Protein AF-A0A1M3P9X8-F1 (afdb_monomer)

Foldseek 3Di:
DDDDDPPAAPDLVVLLVVLLVVVLVCVVDPPDDDDDDDPVCAEPVLLSQLLVCVLVVNPQSNVVSCVPPNVCHNPDPNSSVSSVPHDNVSSCVSNPDDD

Structure (mmCIF, N/CA/C/O backbone):
data_AF-A0A1M3P9X8-F1
#
_entry.id   AF-A0A1M3P9X8-F1
#
loop_
_atom_site.group_PDB
_atom_site.id
_atom_site.type_symbol
_atom_site.label_atom_id
_atom_site.label_alt_id
_atom_site.label_comp_id
_atom_site.label_asym_id
_atom_site.label_entity_id
_atom_site.label_seq_id
_atom_site.pdbx_PDB_ins_code
_atom_site.Cartn_x
_atom_site.Cartn_y
_atom_site.Cartn_z
_atom_site.occupancy
_atom_site.B_iso_or_equiv
_atom_site.auth_seq_id
_atom_site.auth_comp_id
_atom_site.auth_asym_id
_atom_site.auth_atom_id
_atom_site.pdbx_PDB_model_num
ATOM 1 N N . MET A 1 1 ? 11.753 1.676 11.491 1.00 42.94 1 MET A N 1
ATOM 2 C CA . MET A 1 1 ? 11.979 2.109 10.096 1.00 42.94 1 MET A CA 1
ATOM 3 C C . MET A 1 1 ? 12.417 0.875 9.329 1.00 42.94 1 MET A C 1
ATOM 5 O O . MET A 1 1 ? 13.466 0.348 9.657 1.00 42.94 1 MET A O 1
ATOM 9 N N . PHE A 1 2 ? 11.588 0.350 8.425 1.00 41.41 2 PHE A N 1
ATOM 10 C CA . PHE A 1 2 ? 11.976 -0.777 7.569 1.00 41.41 2 PHE A CA 1
ATOM 11 C C . PHE A 1 2 ? 12.897 -0.240 6.457 1.00 41.41 2 PHE A C 1
ATOM 13 O O . PHE A 1 2 ? 12.460 0.657 5.727 1.00 41.41 2 PHE A O 1
ATOM 20 N N . PRO A 1 3 ? 14.166 -0.682 6.359 1.00 47.69 3 PRO A N 1
ATOM 21 C CA . PRO A 1 3 ? 15.078 -0.213 5.327 1.00 47.69 3 PRO A CA 1
ATOM 22 C C . PRO A 1 3 ? 14.824 -1.000 4.039 1.00 47.69 3 PRO A C 1
ATOM 24 O O . PRO A 1 3 ? 15.336 -2.094 3.860 1.00 47.69 3 PRO A O 1
ATOM 27 N N . VAL A 1 4 ? 14.010 -0.434 3.154 1.00 46.47 4 VAL A N 1
ATOM 28 C CA . VAL A 1 4 ? 13.938 -0.841 1.745 1.00 46.47 4 VAL A CA 1
ATOM 29 C C . VAL A 1 4 ? 14.617 0.273 0.951 1.00 46.47 4 VAL A C 1
ATOM 31 O O . VAL A 1 4 ? 14.326 1.450 1.197 1.00 46.47 4 VAL A O 1
ATOM 34 N N . GLU A 1 5 ? 15.557 -0.081 0.073 1.00 46.25 5 GLU A N 1
ATOM 35 C CA . GLU A 1 5 ? 16.272 0.866 -0.793 1.00 46.25 5 GLU A CA 1
ATOM 36 C C . GLU A 1 5 ? 15.298 1.714 -1.633 1.00 46.25 5 GLU A C 1
ATOM 38 O O . GLU A 1 5 ? 14.220 1.257 -2.023 1.00 46.25 5 GLU A O 1
ATOM 43 N N . ASP A 1 6 ? 15.658 2.978 -1.892 1.00 51.25 6 ASP A N 1
ATOM 44 C CA . ASP A 1 6 ? 14.832 3.887 -2.697 1.00 51.25 6 ASP A CA 1
ATOM 45 C C . ASP A 1 6 ? 14.611 3.296 -4.110 1.00 51.25 6 ASP A C 1
ATOM 47 O O . ASP A 1 6 ? 15.531 2.770 -4.730 1.00 51.25 6 ASP A O 1
ATOM 51 N N . PHE A 1 7 ? 13.375 3.391 -4.616 1.00 50.00 7 PHE A N 1
ATOM 52 C CA . PHE A 1 7 ? 12.900 2.878 -5.920 1.00 50.00 7 PHE A CA 1
ATOM 53 C C . PHE A 1 7 ? 12.807 1.353 -6.097 1.00 50.00 7 PHE A C 1
ATOM 55 O O . PHE A 1 7 ? 12.199 0.907 -7.075 1.00 50.00 7 PHE A O 1
ATOM 62 N N . ALA A 1 8 ? 13.305 0.549 -5.156 1.00 59.50 8 ALA A N 1
ATOM 63 C CA . ALA A 1 8 ? 13.087 -0.893 -5.173 1.00 59.50 8 ALA A CA 1
ATOM 64 C C . ALA A 1 8 ? 11.656 -1.234 -4.726 1.00 59.50 8 ALA A C 1
ATOM 66 O O . ALA A 1 8 ? 11.110 -0.645 -3.787 1.00 59.50 8 ALA A O 1
ATOM 67 N N . ALA A 1 9 ? 11.032 -2.192 -5.411 1.00 62.44 9 ALA A N 1
ATOM 68 C CA . ALA A 1 9 ? 9.860 -2.851 -4.860 1.00 62.44 9 ALA A CA 1
ATOM 69 C C . ALA A 1 9 ? 10.339 -3.791 -3.739 1.00 62.44 9 ALA A C 1
ATOM 71 O O . ALA A 1 9 ? 11.285 -4.546 -3.979 1.00 62.44 9 ALA A O 1
ATOM 72 N N . PRO A 1 10 ? 9.740 -3.750 -2.535 1.00 74.06 10 PRO A N 1
ATOM 73 C CA . PRO A 1 10 ? 10.015 -4.753 -1.515 1.00 74.06 10 PRO A CA 1
ATOM 74 C C . PRO A 1 10 ? 9.698 -6.145 -2.061 1.00 74.06 10 PRO A C 1
ATOM 76 O O . PRO A 1 10 ? 8.847 -6.295 -2.949 1.00 74.06 10 PRO A O 1
ATOM 79 N N . ALA A 1 11 ? 10.352 -7.165 -1.510 1.00 80.25 11 ALA A N 1
ATOM 80 C CA . ALA A 1 11 ? 9.961 -8.536 -1.805 1.00 80.25 11 ALA A CA 1
ATOM 81 C C . ALA A 1 11 ? 8.468 -8.741 -1.449 1.00 80.25 11 ALA A C 1
ATOM 83 O O . ALA A 1 11 ? 7.958 -8.069 -0.543 1.00 80.25 11 ALA A O 1
ATOM 84 N N . PRO A 1 12 ? 7.726 -9.623 -2.147 1.00 81.94 12 PRO A N 1
ATOM 85 C CA . PRO A 1 12 ? 6.285 -9.777 -1.920 1.00 81.94 12 PRO A CA 1
ATOM 86 C C . PRO A 1 12 ? 5.909 -10.056 -0.456 1.00 81.94 12 PRO A C 1
ATOM 88 O O . PRO A 1 12 ? 4.913 -9.536 0.049 1.00 81.94 12 PRO A O 1
ATOM 91 N N . ASP A 1 13 ? 6.730 -10.829 0.250 1.00 83.62 13 ASP A N 1
ATOM 92 C CA . ASP A 1 13 ? 6.562 -11.147 1.666 1.00 83.62 13 ASP A CA 1
ATOM 93 C C . ASP A 1 13 ? 6.847 -9.945 2.581 1.00 83.62 13 ASP A C 1
ATOM 95 O O . ASP A 1 13 ? 6.114 -9.711 3.546 1.00 83.62 13 ASP A O 1
ATOM 99 N N . GLU A 1 14 ? 7.862 -9.137 2.271 1.00 85.50 14 GLU A N 1
ATOM 100 C CA . GLU A 1 14 ? 8.116 -7.869 2.964 1.00 85.50 14 GLU A CA 1
ATOM 101 C C . GLU A 1 14 ? 6.966 -6.879 2.762 1.00 85.50 14 GLU A C 1
ATOM 103 O O . GLU A 1 14 ? 6.549 -6.205 3.709 1.00 85.50 14 GLU A O 1
ATOM 108 N N . PHE A 1 15 ? 6.409 -6.820 1.550 1.00 89.00 15 PHE A N 1
ATOM 109 C CA . PHE A 1 15 ? 5.267 -5.968 1.245 1.00 89.00 15 PHE A CA 1
ATOM 110 C C . PHE A 1 15 ? 4.019 -6.393 2.025 1.00 89.00 15 PHE A C 1
ATOM 112 O O . PHE A 1 15 ? 3.364 -5.554 2.649 1.00 89.00 15 PHE A O 1
ATOM 119 N N . ALA A 1 16 ? 3.735 -7.696 2.078 1.00 90.75 16 ALA A N 1
ATOM 120 C CA . ALA A 1 16 ? 2.642 -8.245 2.876 1.00 90.75 16 ALA A CA 1
ATOM 121 C C . ALA A 1 16 ? 2.801 -7.917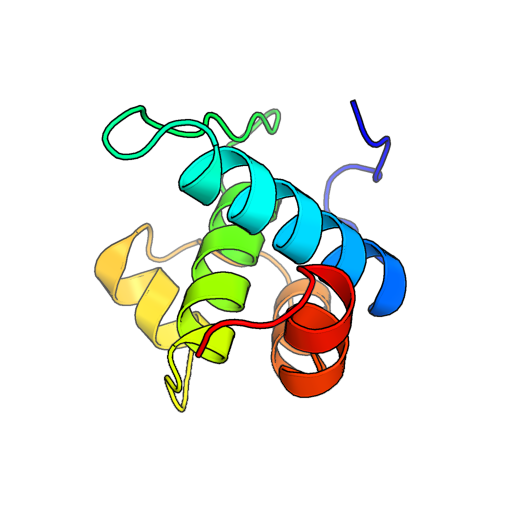 4.373 1.00 90.75 16 ALA A C 1
ATOM 123 O O . ALA A 1 16 ? 1.856 -7.448 5.015 1.00 90.75 16 ALA A O 1
ATOM 124 N N . ARG A 1 17 ? 4.013 -8.074 4.928 1.00 89.00 17 ARG A N 1
ATOM 125 C CA . ARG A 1 17 ? 4.318 -7.717 6.327 1.00 89.00 17 ARG A CA 1
ATOM 126 C C . ARG A 1 17 ? 4.130 -6.227 6.600 1.00 89.00 17 ARG A C 1
ATOM 128 O O . ARG A 1 17 ? 3.607 -5.868 7.658 1.00 89.00 17 ARG A O 1
ATOM 135 N N . LEU A 1 18 ? 4.537 -5.366 5.665 1.00 88.31 18 LEU A N 1
ATOM 136 C CA . LEU A 1 18 ? 4.331 -3.921 5.754 1.00 88.31 18 LEU A CA 1
ATOM 137 C C . LEU A 1 18 ? 2.838 -3.582 5.817 1.00 88.31 18 LEU A C 1
ATOM 139 O O . LEU A 1 18 ? 2.421 -2.854 6.718 1.00 88.31 18 LEU A O 1
ATOM 143 N N . LEU A 1 19 ? 2.031 -4.129 4.906 1.00 91.94 19 LEU A N 1
ATOM 144 C CA . LEU A 1 19 ? 0.583 -3.899 4.884 1.00 91.94 19 LEU A CA 1
ATOM 145 C C . LEU A 1 19 ? -0.087 -4.409 6.161 1.00 91.94 19 LEU A C 1
ATOM 147 O O . LEU A 1 19 ? -0.889 -3.692 6.759 1.00 91.94 19 LEU A O 1
ATOM 151 N N . ALA A 1 20 ? 0.305 -5.588 6.647 1.00 91.56 20 ALA A N 1
ATOM 152 C CA . ALA A 1 20 ? -0.198 -6.111 7.911 1.00 91.56 20 ALA A CA 1
ATOM 153 C C . ALA A 1 20 ? 0.148 -5.191 9.096 1.00 91.56 20 ALA A C 1
ATOM 155 O O . ALA A 1 20 ? -0.678 -4.977 9.982 1.00 91.56 20 ALA A O 1
ATOM 156 N N . ALA A 1 21 ? 1.355 -4.616 9.130 1.00 88.12 21 ALA A N 1
ATOM 157 C CA . ALA A 1 21 ? 1.742 -3.652 10.160 1.00 88.12 21 ALA A CA 1
ATOM 158 C C . ALA A 1 21 ? 0.918 -2.356 10.084 1.00 88.12 21 ALA A C 1
ATOM 160 O O . ALA A 1 21 ? 0.460 -1.868 11.118 1.00 88.12 21 ALA A O 1
ATOM 161 N N . VAL A 1 22 ? 0.680 -1.835 8.875 1.00 88.56 22 VAL A N 1
ATOM 162 C CA . VAL A 1 22 ? -0.179 -0.661 8.644 1.00 88.56 22 VAL A CA 1
ATOM 163 C C . VAL A 1 22 ? -1.605 -0.931 9.128 1.00 88.56 22 VAL A C 1
ATOM 165 O O . VAL A 1 22 ? -2.140 -0.145 9.906 1.00 88.56 22 VAL A O 1
ATOM 168 N N . LEU A 1 23 ? -2.197 -2.067 8.754 1.00 90.19 23 LEU A N 1
ATOM 169 C CA . LEU A 1 23 ? -3.554 -2.441 9.163 1.00 90.19 23 LEU A CA 1
ATOM 170 C C . LEU A 1 23 ? -3.686 -2.606 10.679 1.00 90.19 23 LEU A C 1
ATOM 172 O O . LEU A 1 23 ? -4.649 -2.118 11.270 1.00 90.19 23 LEU A O 1
ATOM 176 N N . ARG A 1 24 ? -2.706 -3.238 11.336 1.00 89.12 24 ARG A N 1
ATOM 177 C CA . ARG A 1 24 ? -2.686 -3.336 12.804 1.00 89.12 24 ARG A CA 1
ATOM 178 C C . ARG A 1 24 ? -2.603 -1.961 13.465 1.00 89.12 24 ARG A C 1
ATOM 180 O O . ARG A 1 24 ? -3.306 -1.727 14.442 1.00 89.12 24 ARG A O 1
ATOM 187 N N . ALA A 1 25 ? -1.794 -1.048 12.924 1.00 86.19 25 ALA A N 1
ATOM 188 C CA . ALA A 1 25 ? -1.705 0.320 13.432 1.00 86.19 25 ALA A CA 1
ATOM 189 C C . ALA A 1 25 ? -3.036 1.077 13.275 1.00 86.19 25 ALA A C 1
ATOM 191 O O . ALA A 1 25 ? -3.489 1.709 14.227 1.00 86.19 25 ALA A O 1
ATOM 192 N N . MET A 1 26 ? -3.701 0.950 12.120 1.00 85.88 26 MET A N 1
ATOM 193 C CA . MET A 1 26 ? -5.029 1.535 11.882 1.00 85.88 26 MET A CA 1
ATOM 194 C C . MET A 1 26 ? -6.086 0.977 12.845 1.00 85.88 26 MET A C 1
ATOM 196 O O . MET A 1 26 ? -6.902 1.735 13.364 1.00 85.88 26 MET A O 1
ATOM 200 N N . ARG A 1 27 ? -6.060 -0.336 13.121 1.00 86.69 27 ARG A N 1
ATOM 201 C CA . ARG A 1 27 ? -6.974 -0.985 14.081 1.00 86.69 27 ARG A CA 1
ATOM 202 C C . ARG A 1 27 ? -6.715 -0.562 15.526 1.00 86.69 27 ARG A C 1
ATOM 204 O O . ARG A 1 27 ? -7.663 -0.423 16.289 1.00 86.69 27 ARG A O 1
ATOM 211 N N . ALA A 1 28 ? -5.454 -0.369 15.907 1.00 85.62 28 ALA A N 1
ATOM 212 C CA . ALA A 1 28 ? -5.086 0.027 17.266 1.00 85.62 28 ALA A CA 1
ATOM 213 C C . ALA A 1 28 ? -5.492 1.472 17.601 1.00 85.62 28 ALA A C 1
ATOM 215 O O . ALA A 1 28 ? -5.690 1.796 18.770 1.00 85.62 28 ALA A O 1
ATOM 216 N N . ALA A 1 29 ? -5.614 2.335 16.590 1.00 82.31 29 ALA A N 1
ATOM 217 C CA . ALA A 1 29 ? -5.945 3.745 16.755 1.00 82.31 29 ALA A CA 1
ATOM 218 C C . ALA A 1 29 ? -6.942 4.220 15.680 1.00 82.31 29 ALA A C 1
ATOM 220 O O . ALA A 1 29 ? -6.578 5.003 14.795 1.00 82.31 29 ALA A O 1
ATOM 221 N N . PRO A 1 30 ? -8.205 3.756 15.734 1.00 80.88 30 PRO A N 1
ATOM 222 C CA . PRO A 1 30 ? -9.210 4.144 14.755 1.00 80.88 30 PRO A CA 1
ATOM 223 C C . PRO A 1 30 ? -9.409 5.666 14.766 1.00 80.88 30 PRO A C 1
ATOM 225 O O . PRO A 1 30 ? -9.585 6.278 15.817 1.00 80.88 30 PRO A O 1
ATOM 228 N N . GLY A 1 31 ? -9.365 6.283 13.583 1.00 71.06 31 GLY A N 1
ATOM 229 C CA . GLY A 1 31 ? -9.531 7.730 13.406 1.00 71.06 31 GLY A CA 1
ATOM 230 C C . GLY A 1 31 ? -8.245 8.559 13.486 1.00 71.06 31 GLY A C 1
ATOM 231 O O . GLY A 1 31 ? -8.293 9.750 13.182 1.00 71.06 31 GLY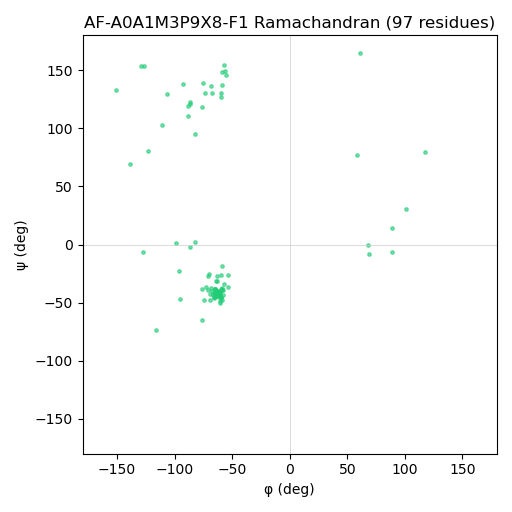 A O 1
ATOM 232 N N . LEU A 1 32 ? -7.095 7.962 13.829 1.00 68.56 32 LEU A N 1
ATOM 233 C CA . LEU A 1 32 ? -5.800 8.637 13.718 1.00 68.56 32 LEU A CA 1
ATOM 234 C C . LEU A 1 32 ? -5.132 8.342 12.363 1.00 68.56 32 LEU A C 1
ATOM 236 O O . LEU A 1 32 ? -5.149 7.198 11.901 1.00 68.56 32 LEU A O 1
ATOM 240 N N . PRO A 1 33 ? -4.523 9.349 11.709 1.00 67.31 33 PRO A N 1
ATOM 241 C CA . PRO A 1 33 ? -3.829 9.141 10.447 1.00 67.31 33 PRO A CA 1
ATOM 242 C C . PRO A 1 33 ? -2.561 8.303 10.651 1.00 67.31 33 PRO A C 1
ATOM 244 O O . PRO A 1 33 ? -1.766 8.552 11.558 1.00 67.31 33 PRO A O 1
ATOM 247 N N . VAL A 1 34 ? -2.332 7.338 9.759 1.00 68.94 34 VAL A N 1
ATOM 248 C CA . VAL A 1 34 ? -1.057 6.615 9.680 1.00 68.94 34 VAL A CA 1
ATOM 249 C C . VAL A 1 34 ? -0.121 7.372 8.743 1.00 68.94 34 VAL A C 1
ATOM 251 O O . VAL A 1 34 ? -0.404 7.531 7.557 1.00 68.94 34 VAL A O 1
ATOM 254 N N . HIS A 1 35 ? 1.018 7.826 9.264 1.00 66.69 35 HIS A N 1
ATOM 255 C CA . HIS A 1 35 ? 2.041 8.483 8.455 1.00 66.69 35 HIS A CA 1
ATOM 256 C C . HIS A 1 35 ? 2.996 7.468 7.825 1.00 66.69 35 HIS A C 1
ATOM 258 O O . HIS A 1 35 ? 3.679 6.713 8.517 1.00 66.69 35 HIS A O 1
ATOM 264 N N . ILE A 1 36 ? 3.093 7.508 6.496 1.00 65.88 36 ILE A N 1
ATOM 265 C CA . ILE A 1 36 ? 4.023 6.696 5.707 1.00 65.88 36 ILE A CA 1
ATOM 266 C C . ILE A 1 36 ? 5.076 7.635 5.121 1.00 65.88 36 ILE A C 1
ATOM 268 O O . ILE A 1 36 ? 4.818 8.377 4.176 1.00 65.88 36 ILE A O 1
ATOM 272 N N . GLY A 1 37 ? 6.265 7.634 5.721 1.00 51.00 37 GLY A N 1
ATOM 273 C CA . GLY A 1 37 ? 7.390 8.448 5.269 1.00 51.00 37 GLY A CA 1
ATOM 274 C C . GLY A 1 37 ? 8.217 7.746 4.190 1.00 51.00 37 GLY A C 1
ATOM 275 O O . GLY A 1 37 ? 8.807 6.696 4.438 1.00 51.00 37 GLY A O 1
ATOM 276 N N . CYS A 1 38 ? 8.324 8.364 3.016 1.00 59.44 38 CYS A N 1
ATOM 277 C CA . CYS A 1 38 ? 9.373 8.126 2.021 1.00 59.44 38 CYS A CA 1
ATOM 278 C C . CYS A 1 38 ? 9.965 9.484 1.629 1.00 59.44 38 CYS A C 1
ATOM 280 O O . CYS A 1 38 ? 9.261 10.489 1.703 1.00 59.44 38 CYS A O 1
ATOM 282 N N . ARG A 1 39 ? 11.225 9.528 1.182 1.00 49.09 39 ARG A N 1
ATOM 283 C CA . ARG A 1 39 ? 11.922 10.769 0.799 1.00 49.09 39 ARG A CA 1
ATOM 284 C C . ARG A 1 39 ? 11.165 11.625 -0.236 1.00 49.09 39 ARG A C 1
ATOM 286 O O . ARG A 1 39 ? 11.345 12.835 -0.224 1.00 49.09 39 ARG A O 1
ATOM 293 N N . ALA A 1 40 ? 10.312 11.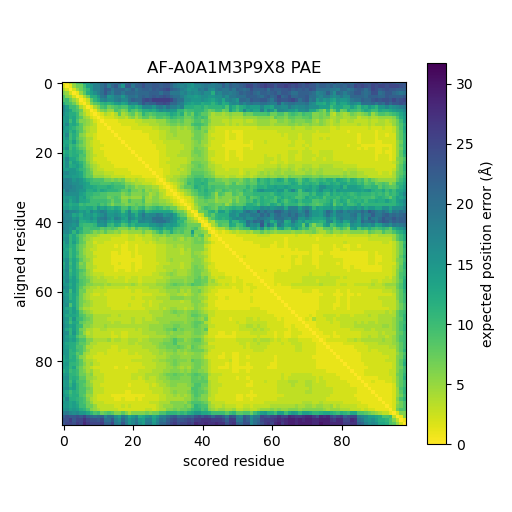020 -1.074 1.00 55.09 40 ALA A N 1
ATOM 294 C CA . ALA A 1 40 ? 9.530 11.708 -2.115 1.00 55.09 40 ALA A CA 1
ATOM 295 C C . ALA A 1 40 ? 8.006 11.437 -2.096 1.00 55.09 40 ALA A C 1
ATOM 297 O O . ALA A 1 40 ? 7.274 12.040 -2.870 1.00 55.09 40 ALA A O 1
ATOM 298 N N . GLY A 1 41 ? 7.504 10.525 -1.252 1.00 58.50 41 GLY A N 1
ATOM 299 C CA . GLY A 1 41 ? 6.061 10.249 -1.121 1.00 58.50 41 GLY A CA 1
ATOM 300 C C . GLY A 1 41 ? 5.346 9.583 -2.314 1.00 58.50 41 GLY A C 1
ATOM 301 O O . GLY A 1 41 ? 4.161 9.308 -2.198 1.00 58.50 41 GLY A O 1
ATOM 302 N N . LEU A 1 42 ? 6.018 9.271 -3.429 1.00 59.38 42 LEU A N 1
ATOM 303 C CA . LEU A 1 42 ? 5.370 8.721 -4.636 1.00 59.38 42 LEU A CA 1
ATOM 304 C C . LEU A 1 42 ? 5.408 7.181 -4.709 1.00 59.38 42 LEU A C 1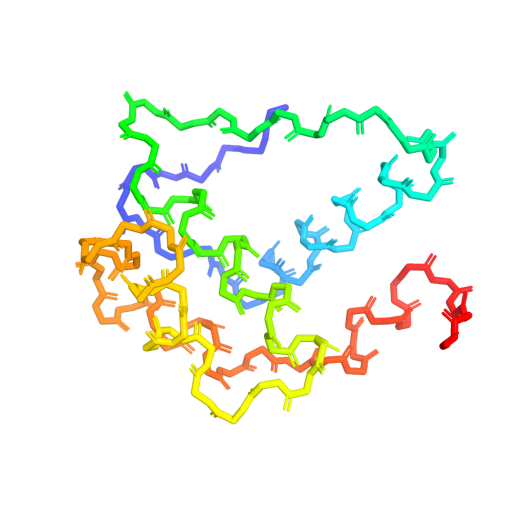
ATOM 306 O O . LEU A 1 42 ? 4.377 6.544 -4.931 1.00 59.38 42 LEU A O 1
ATOM 310 N N . GLY A 1 43 ? 6.567 6.567 -4.454 1.00 69.56 43 GLY A N 1
ATOM 311 C CA . GLY A 1 43 ? 6.745 5.117 -4.578 1.00 69.56 43 GLY A CA 1
ATOM 312 C C . GLY A 1 43 ? 6.133 4.322 -3.430 1.00 69.56 43 GLY A C 1
ATOM 313 O O . GLY A 1 43 ? 5.178 3.577 -3.622 1.00 69.56 43 GLY A O 1
ATOM 314 N N . ARG A 1 44 ? 6.652 4.482 -2.205 1.00 77.00 44 ARG A N 1
ATOM 315 C CA . ARG A 1 44 ? 6.212 3.677 -1.046 1.00 77.00 44 ARG A CA 1
ATOM 316 C C . ARG A 1 44 ? 4.792 4.006 -0.589 1.00 77.00 44 ARG A C 1
ATOM 318 O O . ARG A 1 44 ? 4.026 3.088 -0.325 1.00 77.00 44 ARG A O 1
ATOM 325 N N . THR A 1 45 ? 4.424 5.284 -0.526 1.00 84.81 45 THR A N 1
ATOM 326 C CA . THR A 1 45 ? 3.057 5.682 -0.152 1.00 84.81 45 THR A CA 1
ATOM 327 C C . THR A 1 45 ? 2.055 5.226 -1.209 1.00 84.81 45 THR A C 1
ATOM 329 O O . THR A 1 45 ? 1.058 4.602 -0.859 1.00 84.81 45 THR A O 1
ATOM 332 N N . GLY A 1 46 ? 2.364 5.429 -2.496 1.00 88.69 46 GLY A N 1
ATOM 333 C CA . GLY A 1 46 ? 1.552 4.919 -3.601 1.00 88.69 46 GLY A CA 1
ATOM 334 C C . GLY A 1 46 ? 1.396 3.397 -3.571 1.00 88.69 46 GLY A C 1
ATOM 335 O O . GLY A 1 46 ? 0.285 2.899 -3.718 1.00 88.69 46 GLY A O 1
ATOM 336 N N . MET A 1 47 ? 2.473 2.650 -3.300 1.00 91.19 47 MET A N 1
ATOM 337 C CA . MET A 1 47 ? 2.392 1.196 -3.134 1.00 91.19 47 MET A CA 1
ATOM 338 C C . MET A 1 47 ? 1.503 0.791 -1.965 1.00 91.19 47 MET A C 1
ATOM 340 O O . MET A 1 47 ? 0.679 -0.097 -2.138 1.00 91.19 47 MET A O 1
ATOM 344 N N . VAL A 1 48 ? 1.627 1.422 -0.792 1.00 91.19 48 VAL A N 1
ATOM 345 C CA . VAL A 1 48 ? 0.764 1.072 0.346 1.00 91.19 48 VAL A CA 1
ATOM 346 C C . VAL A 1 48 ? -0.702 1.350 0.024 1.00 91.19 48 VAL A C 1
ATOM 348 O O . VAL A 1 48 ? -1.536 0.491 0.284 1.00 91.19 48 VAL A O 1
ATOM 351 N N . ILE A 1 49 ? -1.022 2.488 -0.598 1.00 92.25 49 ILE A N 1
ATOM 352 C CA . ILE A 1 49 ? -2.400 2.803 -1.009 1.00 92.25 49 ILE A CA 1
ATOM 353 C C . ILE A 1 49 ? -2.919 1.761 -2.010 1.00 92.25 49 ILE A C 1
ATOM 355 O O . ILE A 1 49 ? -4.021 1.247 -1.831 1.00 92.25 49 ILE A O 1
ATOM 359 N N . ALA A 1 50 ? -2.114 1.381 -3.004 1.00 94.6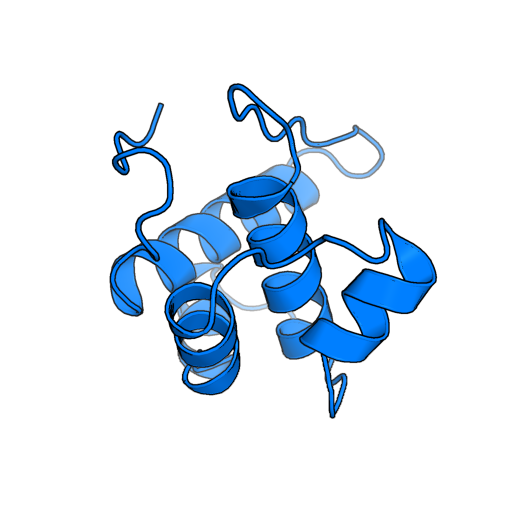9 50 ALA A N 1
ATOM 360 C CA . ALA A 1 50 ? -2.486 0.353 -3.974 1.00 94.69 50 ALA A CA 1
ATOM 361 C C . ALA A 1 50 ? -2.650 -1.032 -3.327 1.00 94.69 50 ALA A C 1
ATOM 363 O O . ALA A 1 50 ? -3.600 -1.750 -3.629 1.00 94.69 50 ALA A O 1
ATOM 364 N N . GLY A 1 51 ? -1.773 -1.397 -2.392 1.00 95.38 51 GLY A N 1
ATOM 365 C CA . GLY A 1 51 ? -1.898 -2.622 -1.605 1.00 95.38 51 GLY A CA 1
ATOM 366 C C . GLY A 1 51 ? -3.195 -2.648 -0.798 1.00 95.38 51 GLY A C 1
ATOM 367 O O . GLY A 1 51 ? -3.929 -3.628 -0.859 1.00 95.38 51 GLY A O 1
ATOM 368 N N . LEU A 1 52 ? -3.533 -1.553 -0.113 1.00 94.19 52 LEU A N 1
ATOM 369 C CA . LEU A 1 52 ? -4.797 -1.423 0.620 1.00 94.19 52 LEU A CA 1
ATOM 370 C C . LEU A 1 52 ? -6.019 -1.485 -0.311 1.00 94.19 52 LEU A C 1
ATOM 372 O O . LEU A 1 52 ? -6.988 -2.159 0.024 1.00 94.19 52 LEU A O 1
ATOM 376 N N . ALA A 1 53 ? -5.969 -0.855 -1.489 1.00 95.69 53 ALA A N 1
ATOM 377 C CA . ALA A 1 53 ? -7.036 -0.946 -2.488 1.00 95.69 53 ALA A CA 1
ATOM 378 C C . ALA A 1 53 ? -7.252 -2.394 -2.958 1.00 95.69 53 ALA A C 1
ATOM 380 O O . ALA A 1 53 ? -8.389 -2.855 -3.052 1.00 95.69 53 ALA A O 1
ATOM 381 N N . ARG A 1 54 ? -6.166 -3.146 -3.175 1.00 95.81 54 ARG A N 1
ATOM 382 C CA . ARG A 1 54 ? -6.241 -4.572 -3.514 1.00 95.81 54 ARG A CA 1
ATOM 383 C C . ARG A 1 54 ? -6.865 -5.397 -2.392 1.00 95.81 54 ARG A C 1
ATOM 385 O O . ARG A 1 54 ? -7.718 -6.234 -2.665 1.00 95.81 54 ARG A O 1
ATOM 392 N N . LEU A 1 55 ? -6.471 -5.149 -1.142 1.00 95.06 55 LEU A N 1
ATOM 393 C CA . LEU A 1 55 ? -7.061 -5.807 0.032 1.00 95.06 55 LEU A CA 1
ATOM 394 C C . LEU A 1 55 ? -8.547 -5.466 0.209 1.00 95.06 55 LEU A C 1
ATOM 396 O O . LEU A 1 55 ? -9.292 -6.276 0.750 1.00 95.06 55 LEU A O 1
ATOM 400 N N . ALA A 1 56 ? -8.980 -4.301 -0.275 1.00 93.38 56 ALA A N 1
ATOM 401 C CA . ALA A 1 56 ? -10.380 -3.888 -0.320 1.00 93.38 56 ALA A CA 1
ATOM 402 C C . ALA A 1 56 ? -11.163 -4.458 -1.524 1.00 93.38 56 ALA A C 1
ATOM 404 O O . ALA A 1 56 ? -12.342 -4.150 -1.679 1.00 93.38 56 ALA A O 1
ATOM 405 N N . GLY A 1 57 ? -10.535 -5.280 -2.374 1.00 94.56 57 GLY A N 1
ATOM 406 C CA . GLY A 1 57 ? -11.189 -5.939 -3.509 1.00 94.56 57 GLY A CA 1
ATOM 407 C C . GLY A 1 57 ? -11.195 -5.139 -4.815 1.00 94.56 57 GLY A C 1
ATOM 408 O O . GLY A 1 57 ? -11.926 -5.498 -5.737 1.00 94.56 57 GLY A O 1
ATOM 409 N N . GLU A 1 58 ? -10.397 -4.075 -4.931 1.00 96.12 58 GLU A N 1
ATOM 410 C CA . GLU A 1 58 ? -10.270 -3.330 -6.187 1.00 96.12 58 GLU A CA 1
ATOM 411 C C . GLU A 1 58 ? -9.586 -4.183 -7.270 1.00 96.12 58 GLU A C 1
ATOM 413 O O . GLU A 1 58 ? -8.517 -4.760 -7.049 1.00 96.12 58 GLU A O 1
ATOM 418 N N . ALA A 1 59 ? -10.192 -4.234 -8.461 1.00 91.81 59 ALA A N 1
ATOM 419 C CA . ALA A 1 59 ? -9.710 -5.052 -9.574 1.00 91.81 59 ALA A CA 1
ATOM 420 C C . ALA A 1 59 ? -8.433 -4.483 -10.212 1.00 91.81 59 ALA A C 1
ATOM 422 O O . ALA A 1 59 ? -7.544 -5.246 -10.590 1.00 91.81 59 ALA A O 1
ATOM 423 N N . ASP A 1 60 ? -8.329 -3.152 -10.302 1.00 95.25 60 ASP A N 1
ATOM 424 C CA . ASP A 1 60 ? -7.116 -2.456 -10.746 1.00 95.25 60 ASP A CA 1
ATOM 425 C C . ASP A 1 60 ? -6.637 -1.467 -9.669 1.00 95.25 60 ASP A C 1
ATOM 427 O O . ASP A 1 60 ? -6.892 -0.255 -9.743 1.00 95.25 60 ASP A O 1
ATOM 431 N N . PRO A 1 61 ? -5.937 -1.974 -8.641 1.00 96.19 61 PRO A N 1
ATOM 432 C CA . PRO A 1 61 ? -5.528 -1.173 -7.493 1.00 96.19 61 PRO A CA 1
ATOM 433 C C . PRO A 1 61 ? -4.557 -0.047 -7.866 1.00 96.19 61 PRO A C 1
ATOM 435 O O . PRO A 1 61 ? -4.575 1.020 -7.247 1.00 96.19 61 PRO A O 1
ATOM 438 N N . VAL A 1 62 ? -3.711 -0.245 -8.883 1.00 95.12 62 VAL A N 1
ATOM 439 C CA . VAL A 1 62 ? -2.729 0.761 -9.312 1.00 95.12 62 VAL A CA 1
ATOM 440 C C . VAL A 1 62 ? -3.422 1.892 -10.059 1.00 95.12 62 VAL A C 1
ATOM 442 O O . VAL A 1 62 ? -3.190 3.062 -9.741 1.00 95.12 62 VAL A O 1
ATOM 445 N N . ALA A 1 63 ? -4.299 1.581 -11.016 1.00 95.38 63 ALA A N 1
ATOM 446 C CA . ALA A 1 63 ? -5.044 2.618 -11.718 1.00 95.38 63 ALA A CA 1
ATOM 447 C C . ALA A 1 63 ? -5.995 3.359 -10.774 1.00 95.38 63 ALA A C 1
ATOM 449 O O . ALA A 1 63 ? -6.108 4.582 -10.867 1.00 95.38 63 ALA A O 1
ATOM 450 N N . TRP A 1 64 ? -6.638 2.655 -9.837 1.00 96.50 64 TRP A N 1
ATOM 451 C CA . TRP A 1 64 ? -7.441 3.288 -8.792 1.00 96.50 64 TRP A CA 1
ATOM 452 C C . TRP A 1 64 ? -6.603 4.259 -7.959 1.00 96.50 64 TRP A C 1
ATOM 454 O O . TRP A 1 64 ? -6.971 5.426 -7.825 1.00 96.50 64 TRP A O 1
ATOM 464 N N . THR A 1 65 ? -5.423 3.828 -7.509 1.00 95.00 65 THR A N 1
ATOM 465 C CA . THR A 1 65 ? -4.510 4.670 -6.722 1.00 95.00 65 THR A CA 1
ATOM 466 C C . THR A 1 65 ? -4.084 5.909 -7.497 1.00 95.00 65 THR A C 1
ATOM 468 O O . THR A 1 65 ? -4.121 7.012 -6.961 1.00 95.00 65 THR A O 1
ATOM 471 N N . ARG A 1 66 ? -3.744 5.769 -8.781 1.00 94.56 66 ARG A N 1
ATOM 472 C CA . ARG A 1 66 ? -3.364 6.912 -9.622 1.00 94.56 66 ARG A CA 1
ATOM 473 C C . ARG A 1 66 ? -4.493 7.920 -9.823 1.00 94.56 66 ARG A C 1
ATOM 475 O O . ARG A 1 66 ? -4.227 9.111 -9.951 1.00 94.56 66 ARG A O 1
ATOM 482 N N . ARG A 1 67 ? -5.747 7.458 -9.837 1.00 95.75 67 ARG A N 1
ATOM 483 C CA . ARG A 1 67 ? -6.928 8.331 -9.923 1.00 95.75 67 ARG A CA 1
ATOM 484 C C . ARG A 1 67 ? -7.247 9.031 -8.603 1.00 95.75 67 ARG A C 1
ATOM 486 O O . ARG A 1 67 ? -7.690 10.171 -8.639 1.00 95.75 67 ARG A O 1
ATOM 493 N N . GLN A 1 68 ? -7.077 8.347 -7.471 1.00 93.88 68 GLN A N 1
ATOM 494 C CA . GLN A 1 68 ? -7.523 8.839 -6.160 1.00 93.88 68 GLN A CA 1
ATOM 495 C C . GLN A 1 68 ? -6.428 9.549 -5.349 1.00 93.88 68 GLN A C 1
ATOM 497 O O . GLN A 1 68 ? -6.755 10.331 -4.461 1.00 93.88 68 GLN A O 1
ATOM 502 N N . TYR A 1 69 ? -5.148 9.281 -5.625 1.00 89.94 69 TYR A N 1
ATOM 503 C CA . TYR A 1 69 ? -4.018 9.792 -4.843 1.00 89.94 69 TYR A CA 1
ATOM 504 C C . TYR A 1 69 ? -3.097 10.723 -5.646 1.00 89.94 69 TYR A C 1
ATOM 506 O O . TYR A 1 69 ? -3.116 11.931 -5.434 1.00 89.94 69 TYR A O 1
ATOM 514 N N . ASP A 1 70 ? -2.295 10.184 -6.567 1.00 88.56 70 ASP A N 1
ATOM 515 C CA . ASP A 1 70 ? -1.425 10.964 -7.460 1.00 88.56 70 ASP A CA 1
ATOM 516 C C . ASP A 1 70 ? -1.249 10.183 -8.772 1.00 88.56 70 ASP A C 1
ATOM 518 O O . ASP A 1 70 ? -0.939 8.989 -8.719 1.00 88.56 70 ASP A O 1
ATOM 522 N N . PRO A 1 71 ? -1.393 10.812 -9.953 1.00 91.19 71 PRO A N 1
ATOM 523 C CA . PRO A 1 71 ? -1.259 10.132 -11.244 1.00 91.19 71 PRO A CA 1
ATOM 524 C C . PRO A 1 71 ? 0.106 9.458 -11.469 1.00 91.19 71 PRO A C 1
ATOM 526 O O . PRO A 1 71 ? 0.218 8.581 -12.326 1.00 91.19 71 PRO A O 1
ATOM 529 N N . ARG A 1 72 ? 1.136 9.838 -10.705 1.00 88.31 72 ARG A N 1
ATOM 530 C CA . ARG A 1 72 ? 2.498 9.282 -10.740 1.00 88.31 72 ARG A CA 1
ATOM 531 C C . ARG A 1 72 ? 2.754 8.238 -9.649 1.00 88.31 72 ARG A C 1
ATOM 533 O O . ARG A 1 72 ? 3.869 7.733 -9.554 1.00 88.31 72 ARG A O 1
ATOM 540 N N . ALA A 1 73 ? 1.761 7.916 -8.820 1.00 89.75 73 ALA A N 1
ATOM 541 C CA . ALA A 1 73 ? 1.881 6.879 -7.802 1.00 89.75 73 ALA A CA 1
ATOM 542 C C . ALA A 1 73 ? 2.215 5.516 -8.429 1.00 89.75 73 ALA A C 1
ATOM 544 O O . ALA A 1 73 ? 1.765 5.208 -9.540 1.00 89.75 73 ALA A O 1
ATOM 545 N N . VAL A 1 74 ? 2.964 4.689 -7.686 1.00 88.81 74 VAL A N 1
ATOM 546 C CA . VAL A 1 74 ? 3.511 3.410 -8.178 1.00 88.81 74 VAL A CA 1
ATOM 547 C C . VAL A 1 74 ? 4.403 3.680 -9.396 1.00 88.81 74 VAL A C 1
ATOM 549 O O . VAL A 1 74 ? 4.008 3.531 -10.554 1.00 88.81 74 VAL A O 1
ATOM 552 N N . GLU A 1 75 ? 5.603 4.166 -9.099 1.00 86.94 75 GLU A N 1
ATOM 553 C CA . GLU A 1 75 ? 6.538 4.806 -10.024 1.00 86.94 75 GLU A CA 1
ATOM 554 C C . GLU A 1 75 ? 7.176 3.826 -11.015 1.00 86.94 75 GLU A C 1
ATOM 556 O O . GLU A 1 75 ? 7.565 4.230 -12.109 1.00 86.94 75 GLU A O 1
ATOM 561 N N . THR A 1 76 ? 7.295 2.543 -10.657 1.00 88.06 76 THR A N 1
ATOM 562 C CA . THR A 1 76 ? 8.009 1.557 -11.482 1.00 88.06 76 THR A CA 1
ATOM 563 C C . THR A 1 76 ? 7.164 0.318 -11.801 1.00 88.06 76 THR A C 1
ATOM 565 O O . THR A 1 76 ? 6.292 -0.067 -11.015 1.00 88.06 76 THR A O 1
ATOM 568 N N . PRO A 1 77 ? 7.434 -0.373 -12.927 1.00 89.12 77 PRO A N 1
ATOM 569 C CA . PRO A 1 77 ? 6.777 -1.642 -13.247 1.00 89.12 77 PRO A CA 1
ATOM 570 C C . PRO A 1 77 ? 6.969 -2.716 -12.170 1.00 89.12 77 PRO A C 1
ATOM 572 O O . PRO A 1 77 ? 6.054 -3.493 -11.916 1.00 89.12 77 PRO A O 1
ATOM 575 N N . ALA A 1 78 ? 8.125 -2.737 -11.497 1.00 86.69 78 ALA A N 1
ATOM 576 C CA . ALA A 1 78 ? 8.388 -3.666 -10.400 1.00 86.69 78 ALA A CA 1
ATOM 577 C C . ALA A 1 78 ? 7.460 -3.417 -9.198 1.00 86.69 78 ALA A C 1
ATOM 579 O O . ALA A 1 78 ? 6.963 -4.365 -8.598 1.00 86.69 78 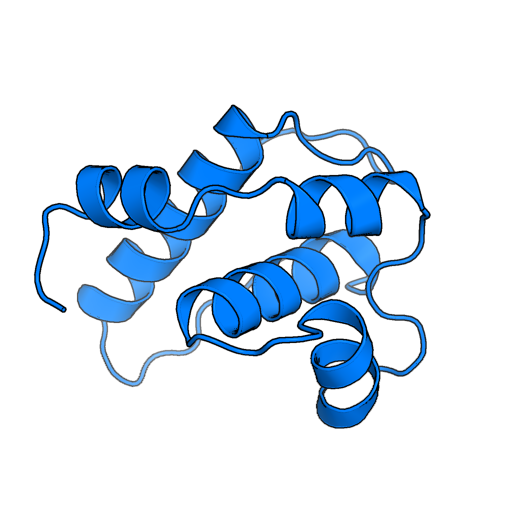ALA A O 1
ATOM 580 N N . GLN A 1 79 ? 7.168 -2.150 -8.881 1.00 88.81 79 GLN A N 1
ATOM 581 C CA . GLN A 1 79 ? 6.208 -1.798 -7.830 1.00 88.81 79 GLN A CA 1
ATOM 582 C C . GLN A 1 79 ? 4.786 -2.233 -8.207 1.00 88.81 79 GLN A C 1
ATOM 584 O O . GLN A 1 79 ? 4.072 -2.795 -7.380 1.00 88.81 79 GLN A O 1
ATOM 589 N N . ALA A 1 80 ? 4.384 -2.035 -9.467 1.00 91.19 80 ALA A N 1
ATOM 590 C CA . ALA A 1 80 ? 3.086 -2.500 -9.954 1.00 91.19 80 ALA A CA 1
ATOM 591 C C . ALA A 1 80 ? 2.973 -4.034 -9.906 1.00 91.19 80 ALA A C 1
ATOM 593 O O . ALA A 1 80 ? 1.945 -4.562 -9.484 1.00 91.19 80 ALA A O 1
ATOM 594 N N . ALA A 1 81 ? 4.041 -4.748 -10.272 1.00 91.31 81 ALA A N 1
ATOM 595 C CA . ALA A 1 81 ? 4.100 -6.202 -10.180 1.00 91.31 81 ALA A CA 1
ATOM 596 C C . ALA A 1 81 ? 3.984 -6.689 -8.729 1.00 91.31 81 ALA A C 1
ATOM 598 O O . ALA A 1 81 ? 3.206 -7.602 -8.470 1.00 91.31 81 ALA A O 1
ATOM 599 N N . ALA A 1 82 ? 4.679 -6.050 -7.780 1.00 90.19 82 ALA A N 1
ATOM 600 C CA . ALA A 1 82 ? 4.581 -6.382 -6.357 1.00 90.19 82 ALA A CA 1
ATOM 601 C C . ALA A 1 82 ? 3.148 -6.233 -5.815 1.00 90.19 82 ALA A C 1
ATOM 603 O O . ALA A 1 82 ? 2.687 -7.081 -5.054 1.00 90.19 82 ALA A O 1
ATOM 604 N N . VAL A 1 83 ? 2.414 -5.201 -6.251 1.00 93.25 83 VAL A N 1
ATOM 605 C CA . VAL A 1 83 ? 0.985 -5.048 -5.926 1.00 93.25 83 VAL A CA 1
ATOM 606 C C . VAL A 1 83 ? 0.148 -6.150 -6.578 1.00 93.25 83 VAL A C 1
ATOM 608 O O . VAL A 1 83 ? -0.724 -6.713 -5.925 1.00 93.25 83 VAL A O 1
ATOM 611 N N . ALA A 1 84 ? 0.403 -6.481 -7.845 1.00 92.38 84 ALA A N 1
ATOM 612 C CA . ALA A 1 84 ? -0.382 -7.468 -8.587 1.00 92.38 84 ALA A CA 1
ATOM 613 C C . ALA A 1 84 ? -0.263 -8.892 -8.017 1.00 92.38 84 ALA A C 1
ATOM 615 O O . ALA A 1 84 ? -1.256 -9.615 -7.966 1.00 92.38 84 ALA A O 1
ATOM 616 N N . VAL A 1 85 ? 0.935 -9.284 -7.571 1.00 92.88 85 VAL A N 1
ATOM 617 C CA . VAL A 1 85 ? 1.197 -10.622 -7.009 1.00 92.88 85 VAL A CA 1
ATOM 618 C C . VAL A 1 85 ? 0.905 -10.725 -5.513 1.00 92.88 85 VAL A C 1
ATOM 620 O O . VAL A 1 85 ? 1.062 -11.800 -4.942 1.00 92.88 85 VAL A O 1
ATOM 623 N N . LEU A 1 86 ? 0.497 -9.628 -4.866 1.00 93.06 86 LEU A N 1
ATOM 624 C CA . LEU A 1 86 ? 0.130 -9.638 -3.455 1.00 93.06 86 LEU A CA 1
ATOM 625 C C . LEU A 1 86 ? -1.030 -10.614 -3.234 1.00 93.06 86 LEU A C 1
ATOM 627 O O . LEU A 1 86 ? -2.072 -10.486 -3.880 1.00 93.06 86 LEU A O 1
ATOM 631 N N . ASP A 1 87 ? -0.854 -11.540 -2.299 1.00 93.44 87 ASP A N 1
ATOM 632 C CA . ASP A 1 87 ? -1.897 -12.444 -1.823 1.00 93.44 87 ASP A CA 1
ATOM 633 C C . ASP A 1 87 ? -2.660 -11.786 -0.656 1.00 93.44 87 ASP A C 1
ATOM 635 O O . ASP A 1 87 ? -2.071 -11.589 0.414 1.00 93.44 87 ASP A O 1
ATOM 639 N N . PRO A 1 88 ? -3.939 -11.400 -0.840 1.00 93.19 88 PRO A N 1
ATOM 640 C CA . PRO A 1 88 ? -4.732 -10.792 0.223 1.00 9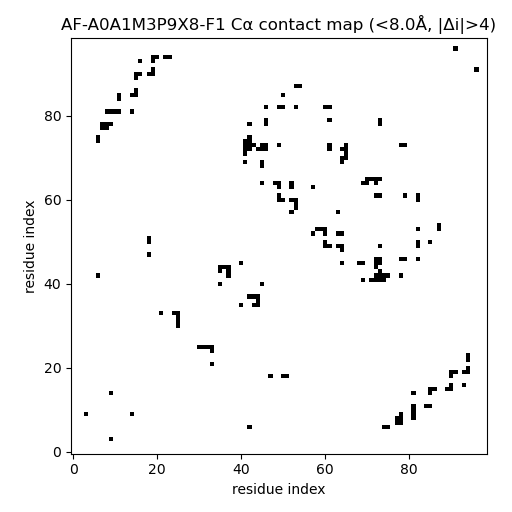3.19 88 PRO A CA 1
ATOM 641 C C . PRO A 1 88 ? -4.900 -11.690 1.448 1.00 93.19 88 PRO A C 1
ATOM 643 O O . PRO A 1 88 ? -4.822 -11.196 2.575 1.00 93.19 88 PRO A O 1
ATOM 646 N N . ASP A 1 89 ? -5.077 -12.995 1.244 1.00 93.12 89 ASP A N 1
ATOM 647 C CA . ASP A 1 89 ? -5.367 -13.941 2.323 1.00 93.12 89 ASP A CA 1
ATOM 648 C C . ASP A 1 89 ? -4.155 -14.080 3.247 1.00 93.12 89 ASP A C 1
ATOM 650 O O . ASP A 1 89 ? -4.281 -14.048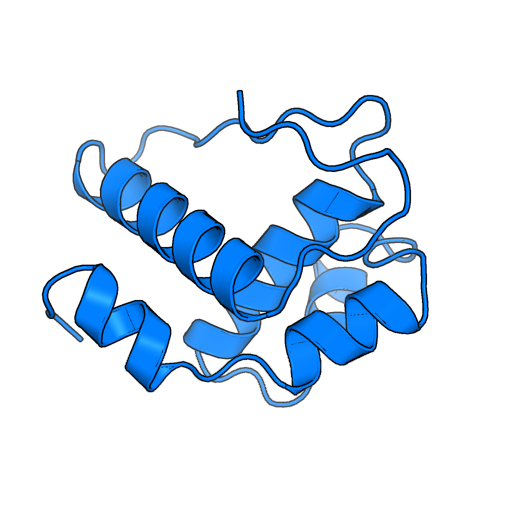 4.474 1.00 93.12 89 ASP A O 1
ATOM 654 N N . ALA A 1 90 ? -2.951 -14.113 2.668 1.00 91.88 90 ALA A N 1
ATOM 655 C CA . ALA A 1 90 ? -1.709 -14.092 3.430 1.00 91.88 90 ALA A CA 1
ATOM 656 C C . ALA A 1 90 ? -1.584 -12.838 4.313 1.00 91.88 90 ALA A C 1
ATOM 658 O O . ALA A 1 90 ? -1.096 -12.925 5.443 1.00 91.88 90 ALA A O 1
ATOM 659 N N . VAL A 1 91 ? -2.030 -11.669 3.837 1.00 94.12 91 VAL A N 1
ATOM 660 C CA . VAL A 1 91 ? -2.000 -10.431 4.632 1.00 94.12 91 VAL A CA 1
ATOM 661 C C . VAL A 1 91 ? -3.006 -10.495 5.779 1.00 94.12 91 VAL A C 1
ATOM 663 O O . VAL A 1 91 ? -2.647 -10.189 6.920 1.00 94.12 91 VAL A O 1
ATOM 666 N N . TRP A 1 92 ? -4.245 -10.908 5.511 1.00 93.12 92 TRP A N 1
ATOM 667 C CA . TRP A 1 92 ? -5.294 -10.990 6.532 1.00 93.12 92 TRP A CA 1
ATOM 668 C C . TRP A 1 92 ? -4.969 -12.006 7.631 1.00 93.12 92 TRP A C 1
ATOM 670 O O . TRP A 1 92 ? -5.098 -11.684 8.820 1.00 93.12 92 TRP A O 1
ATOM 680 N N . ALA A 1 93 ? -4.398 -13.152 7.251 1.00 92.00 93 ALA A N 1
ATOM 681 C CA . ALA A 1 93 ? -3.885 -14.146 8.187 1.00 92.00 93 ALA A CA 1
ATOM 682 C C . ALA A 1 93 ? -2.816 -13.558 9.124 1.00 92.00 93 ALA A C 1
ATOM 684 O O . ALA A 1 93 ? -2.807 -13.845 10.322 1.00 92.00 93 ALA A O 1
ATOM 685 N N . MET A 1 94 ? -1.935 -12.683 8.616 1.00 91.12 94 MET A N 1
ATOM 686 C CA . MET A 1 94 ? -0.960 -11.992 9.463 1.00 91.12 94 MET A CA 1
ATOM 687 C C . MET A 1 94 ? -1.646 -11.035 10.436 1.00 91.12 94 MET A C 1
ATOM 689 O O . MET A 1 94 ? -1.298 -11.025 11.614 1.00 91.12 94 MET A O 1
ATOM 693 N N . VAL A 1 95 ? -2.600 -10.214 9.989 1.00 88.06 95 VAL A N 1
ATOM 694 C CA . VAL A 1 95 ? -3.256 -9.211 10.852 1.00 88.06 95 VAL A CA 1
ATOM 695 C C . VAL A 1 95 ? -3.960 -9.858 12.056 1.00 88.06 95 VAL A C 1
ATOM 697 O O . VAL A 1 95 ? -4.010 -9.229 13.114 1.00 88.06 95 VAL A O 1
ATOM 700 N N . GLY A 1 96 ? -4.381 -11.121 11.934 1.00 79.31 96 GLY A N 1
ATOM 701 C CA . GLY A 1 96 ? -5.024 -11.891 13.001 1.00 79.31 96 GLY A CA 1
ATOM 702 C C . GLY A 1 96 ? -6.546 -11.962 12.869 1.00 79.31 96 GLY A C 1
ATOM 703 O O . GLY A 1 96 ? 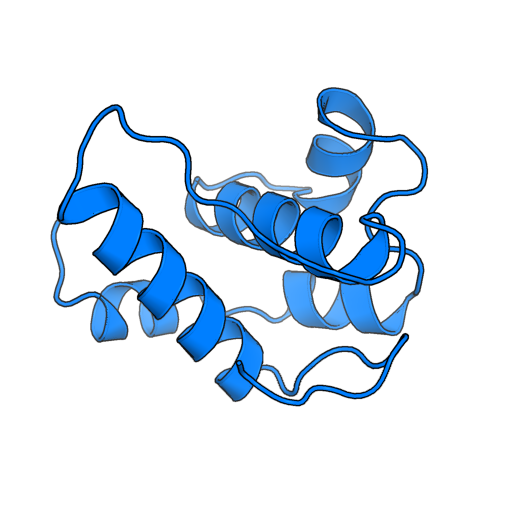-7.222 -12.052 13.888 1.00 79.31 96 GLY A O 1
ATOM 704 N N . GLU A 1 97 ? -7.050 -11.923 11.628 1.00 54.34 97 GLU A N 1
ATOM 705 C CA . GLU A 1 97 ? -8.464 -12.052 11.237 1.00 54.34 97 GLU A CA 1
ATOM 706 C C . GLU A 1 97 ? -9.426 -10.982 11.799 1.00 54.34 97 GLU A C 1
ATOM 708 O O . GLU A 1 97 ? -9.103 -10.155 12.655 1.00 54.34 97 GLU A O 1
ATOM 713 N N . GLY A 1 98 ? -10.606 -10.937 11.184 1.00 47.22 98 GLY A N 1
ATOM 714 C CA . GLY A 1 98 ? -11.641 -9.914 11.296 1.00 47.22 98 GLY A CA 1
ATOM 715 C C . GLY A 1 98 ? -11.853 -9.260 9.934 1.00 47.22 98 GLY A C 1
ATOM 716 O O . GLY A 1 98 ? -11.237 -8.222 9.681 1.00 47.22 98 GLY A O 1
ATOM 717 N N . GLY A 1 99 ? -12.615 -9.942 9.070 1.00 38.78 99 GLY A N 1
ATOM 718 C CA . GLY A 1 99 ? -13.075 -9.458 7.764 1.00 38.78 99 GLY A CA 1
ATOM 719 C C . GLY A 1 99 ? -14.175 -8.408 7.832 1.00 38.78 99 GLY A C 1
ATOM 720 O O . GLY A 1 99 ? -14.437 -7.877 8.937 1.00 38.78 99 GLY A O 1
#

Sequence (99 aa):
MFPVEDFAAPAPDEFARLLAAVLRAMRAAPGLPVHIGCRAGLGRTGMVIAGLARLAGEADPVAWTRRQYDPRAVETPAQAAAVAVLDPDAVWAMVGEGG

Nearest PDB structures (foldseek):
  5k23-assembly1_A  TM=7.612E-01  e=1.882E-02  Homo sapiens
  5k24-assembly1_B  TM=7.779E-01  e=5.068E-02  Mus musculus
  5k22-assembly1_A  TM=7.503E-01  e=5.658E-02  Homo sapiens
  6wus-assembly1_B-2  TM=7.647E-01  e=1.157E-01  Mus musculus
  3v0e-assembly1_A  TM=7.549E-01  e=2.641E-01  Ciona intestinalis

Mean predicted aligned error: 6.72 Å

Solvent-accessible surface area (backbone atoms only — not comparable to full-atom values): 5873 Å² total; per-residue (Å²): 134,87,92,68,66,88,92,60,53,59,57,58,68,56,44,35,52,50,52,24,51,52,52,47,53,43,69,76,38,75,92,55,87,84,86,71,89,51,102,79,52,35,47,66,42,28,41,51,52,16,41,51,34,41,66,72,66,42,91,54,20,60,64,50,31,22,73,75,74,39,78,63,31,42,71,44,73,59,40,50,48,38,50,70,71,53,58,56,67,65,25,42,61,66,60,64,68,84,132

pLDDT: mean 81.49, std 16.13, range [38.78, 96.5]

Radius of gyration: 12.59 Å; Cα contacts (8 Å, |Δi|>4): 107; chains: 1; bounding box: 29×26×30 Å

Secondary structure (DSSP, 8-state):
-----TTPPPPHHHHHHHHHHHHHHHHHSTTSPPP---SSSSHHHHHHHHHHHHHTT-SSHHHHHHHHT-TT-S-SHHHHHHHHT--HHHHHHHHT---